Protein AF-A0A316VEQ0-F1 (afdb_monomer_lite)

Sequence (107 aa):
MSDNNSNNNQQGNLMDAASNAAGILGGHAQLAQGATQEQIGNLLNSDEWKKSGIDLKGDAADNIKKAYDDFKAQGGNDQDLINKFSSAADKACPETGSGVGSNQQGN

pLDDT: mean 70.18, std 17.75, range [35.16, 94.0]

Structure (mmCIF, N/CA/C/O backbone):
data_AF-A0A316VEQ0-F1
#
_entry.id   AF-A0A316VEQ0-F1
#
loop_
_atom_site.group_PDB
_atom_site.id
_atom_site.type_symbol
_atom_site.label_atom_id
_atom_site.label_alt_id
_atom_site.label_comp_id
_atom_site.label_asym_id
_atom_site.label_entity_id
_atom_site.label_seq_id
_atom_site.pdbx_PDB_ins_code
_atom_site.Cartn_x
_atom_site.Cartn_y
_atom_site.Cartn_z
_atom_site.occupancy
_atom_site.B_iso_or_equiv
_atom_site.auth_seq_id
_atom_site.auth_comp_id
_atom_site.auth_asym_id
_atom_site.auth_atom_id
_atom_site.pdbx_PDB_model_num
ATOM 1 N N . MET A 1 1 ? 41.941 17.551 -25.272 1.00 41.81 1 MET A N 1
ATOM 2 C CA . MET A 1 1 ? 40.579 17.883 -25.732 1.00 41.81 1 MET A CA 1
ATOM 3 C C . MET A 1 1 ? 39.823 16.586 -25.927 1.00 41.81 1 MET A C 1
ATOM 5 O O . MET A 1 1 ? 40.352 15.724 -26.619 1.00 41.81 1 MET A O 1
ATOM 9 N N . SER A 1 2 ? 38.652 16.509 -25.289 1.00 41.56 2 SER A N 1
ATOM 10 C CA . SER A 1 2 ? 37.518 15.591 -25.491 1.00 41.56 2 SER A CA 1
ATOM 11 C C . SER A 1 2 ? 37.155 14.839 -24.216 1.00 41.56 2 SER A C 1
ATOM 13 O O . SER A 1 2 ? 37.607 13.725 -23.966 1.00 41.56 2 SER A O 1
ATOM 15 N N . ASP A 1 3 ? 36.342 15.526 -23.416 1.00 43.34 3 ASP A N 1
ATOM 16 C CA . ASP A 1 3 ? 35.666 15.019 -22.235 1.00 43.34 3 ASP A CA 1
ATOM 17 C C . ASP A 1 3 ? 34.556 14.025 -22.599 1.00 43.34 3 ASP A C 1
ATOM 19 O O . ASP A 1 3 ? 33.877 14.141 -23.622 1.00 43.34 3 ASP A O 1
ATOM 23 N N . ASN A 1 4 ? 34.405 13.053 -21.700 1.00 47.75 4 ASN A N 1
ATOM 24 C CA . ASN A 1 4 ? 33.297 12.122 -21.508 1.00 47.75 4 ASN A CA 1
ATOM 25 C C . ASN A 1 4 ? 31.946 12.577 -22.087 1.00 47.75 4 ASN A C 1
ATOM 27 O O . ASN A 1 4 ? 31.302 13.478 -21.552 1.00 47.75 4 ASN A O 1
ATOM 31 N N . ASN A 1 5 ? 31.439 11.840 -23.078 1.00 50.81 5 ASN A N 1
ATOM 32 C CA . ASN A 1 5 ? 30.029 11.876 -23.459 1.00 50.81 5 ASN A CA 1
ATOM 33 C C . ASN A 1 5 ? 29.410 10.484 -23.299 1.00 50.81 5 ASN A C 1
ATOM 35 O O . ASN A 1 5 ? 29.308 9.716 -24.252 1.00 50.81 5 ASN A O 1
ATOM 39 N N . SER A 1 6 ? 29.029 10.154 -22.067 1.00 46.94 6 SER A N 1
ATOM 40 C CA . SER A 1 6 ? 28.144 9.024 -21.782 1.00 46.94 6 SER A CA 1
ATOM 41 C C . SER A 1 6 ? 27.415 9.279 -20.463 1.00 46.94 6 SER A C 1
ATOM 43 O O . SER A 1 6 ? 27.712 8.659 -19.449 1.00 46.94 6 SER A O 1
ATOM 45 N N . ASN A 1 7 ? 26.527 10.279 -20.423 1.00 47.91 7 ASN A N 1
ATOM 46 C CA . ASN A 1 7 ? 25.740 10.537 -19.207 1.00 47.91 7 ASN A CA 1
ATOM 47 C C . ASN A 1 7 ? 24.297 11.020 -19.440 1.00 47.91 7 ASN A C 1
ATOM 49 O O . ASN A 1 7 ? 23.646 11.466 -18.506 1.00 47.91 7 ASN A O 1
ATOM 53 N N . ASN A 1 8 ? 23.767 10.922 -20.666 1.00 48.38 8 ASN A N 1
ATOM 54 C CA . ASN A 1 8 ? 22.431 11.456 -20.981 1.00 48.38 8 ASN A CA 1
ATOM 55 C C . ASN A 1 8 ? 21.320 10.407 -21.146 1.00 48.38 8 ASN A C 1
ATOM 57 O O . ASN A 1 8 ? 20.168 10.784 -21.321 1.00 48.38 8 ASN A O 1
ATOM 61 N N . ASN A 1 9 ? 21.620 9.107 -21.031 1.00 45.19 9 ASN A N 1
ATOM 62 C CA . ASN A 1 9 ? 20.607 8.042 -21.151 1.00 45.19 9 ASN A CA 1
ATOM 63 C C . ASN A 1 9 ? 20.143 7.435 -19.817 1.00 45.19 9 ASN A C 1
ATOM 65 O O . ASN A 1 9 ? 19.232 6.615 -19.816 1.00 45.19 9 ASN A O 1
ATOM 69 N N . GLN A 1 10 ? 20.720 7.825 -18.676 1.00 45.84 10 GLN A N 1
ATOM 70 C CA . GLN A 1 10 ? 20.279 7.318 -17.366 1.00 45.84 10 GLN A CA 1
ATOM 71 C C . GLN A 1 10 ? 19.251 8.226 -16.676 1.00 45.84 10 GLN A C 1
ATOM 73 O O . GLN A 1 10 ? 18.500 7.768 -15.818 1.00 45.84 10 GLN A O 1
ATOM 78 N N . GLN A 1 11 ? 19.167 9.501 -17.064 1.00 44.03 11 GLN A N 1
ATOM 79 C CA . GLN A 1 11 ? 18.370 10.495 -16.341 1.00 44.03 11 GLN A CA 1
ATOM 80 C C . GLN A 1 11 ? 16.857 10.385 -16.611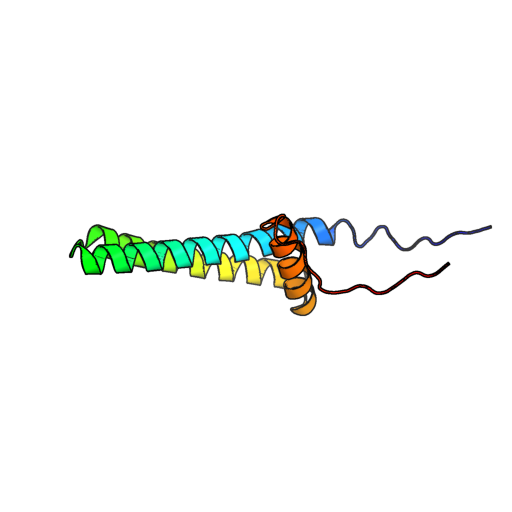 1.00 44.03 11 GLN A C 1
ATOM 82 O O . GLN A 1 11 ? 16.067 10.679 -15.718 1.00 44.03 11 GLN A O 1
ATOM 87 N N . GLY A 1 12 ? 16.451 9.872 -17.780 1.00 44.38 12 GLY A N 1
ATOM 88 C CA . GLY A 1 12 ? 15.043 9.575 -18.090 1.00 44.38 12 GLY A CA 1
ATOM 89 C C . GLY A 1 12 ? 14.497 8.358 -17.332 1.00 44.38 12 GLY A C 1
ATOM 90 O O . GLY A 1 12 ? 13.396 8.407 -16.798 1.00 44.38 12 GLY A O 1
ATOM 91 N N . ASN A 1 13 ? 15.308 7.306 -17.170 1.00 50.81 13 ASN A N 1
ATOM 92 C CA . ASN A 1 13 ? 14.896 6.066 -16.495 1.00 50.81 13 ASN A CA 1
ATOM 93 C C . ASN A 1 13 ? 14.836 6.201 -14.959 1.00 50.81 13 ASN A C 1
ATOM 95 O O . ASN A 1 13 ? 14.220 5.397 -14.261 1.00 50.81 13 ASN A O 1
ATOM 99 N N . LEU A 1 14 ? 15.489 7.225 -14.398 1.00 51.38 14 LEU A N 1
ATOM 100 C CA . LEU A 1 14 ? 15.507 7.474 -12.957 1.00 51.38 14 LEU A CA 1
ATOM 101 C C . LEU A 1 14 ? 14.189 8.067 -12.440 1.00 51.38 14 LEU A C 1
ATOM 103 O O . LEU A 1 14 ? 13.810 7.738 -11.313 1.00 51.38 14 LEU A O 1
ATOM 107 N N . MET A 1 15 ? 13.508 8.892 -13.244 1.00 52.38 15 MET A N 1
ATOM 108 C CA . MET A 1 15 ? 12.301 9.629 -12.847 1.00 52.38 15 MET A CA 1
ATOM 109 C C . MET A 1 15 ? 11.049 8.738 -12.853 1.00 52.38 15 MET A C 1
ATOM 111 O O . MET A 1 15 ? 10.292 8.757 -11.883 1.00 52.38 15 MET A O 1
ATOM 115 N N . ASP A 1 16 ? 10.896 7.866 -13.853 1.00 53.41 16 ASP A N 1
ATOM 116 C CA . ASP A 1 16 ? 9.795 6.891 -13.904 1.00 53.41 16 ASP A CA 1
ATOM 117 C C . ASP A 1 16 ? 9.943 5.797 -12.835 1.00 53.41 16 ASP A C 1
ATOM 119 O O . ASP A 1 16 ? 9.006 5.498 -12.093 1.00 53.41 16 ASP A O 1
ATOM 123 N N . ALA A 1 17 ? 11.159 5.285 -12.629 1.00 54.25 17 ALA A N 1
ATOM 124 C CA . ALA A 1 17 ? 11.398 4.278 -11.599 1.00 54.25 17 ALA A CA 1
ATOM 125 C C . ALA A 1 17 ? 11.358 4.839 -10.157 1.00 54.25 17 ALA A C 1
ATOM 127 O O . ALA A 1 17 ? 11.223 4.070 -9.208 1.00 54.25 17 ALA A O 1
ATOM 128 N N . ALA A 1 18 ? 11.494 6.158 -9.953 1.00 55.81 18 ALA A N 1
ATOM 129 C CA . ALA A 1 18 ? 11.283 6.787 -8.640 1.00 55.81 18 ALA A CA 1
ATOM 130 C C . ALA A 1 18 ? 9.790 6.854 -8.269 1.00 55.81 18 ALA A C 1
ATOM 132 O O . ALA A 1 18 ? 9.437 6.622 -7.112 1.00 55.81 18 ALA A O 1
ATOM 133 N N . SER A 1 19 ? 8.921 7.092 -9.255 1.00 59.97 19 SER A N 1
ATOM 134 C CA . SER A 1 19 ? 7.463 7.048 -9.090 1.00 59.97 19 SER A CA 1
ATOM 135 C C . SER A 1 19 ? 6.978 5.649 -8.690 1.00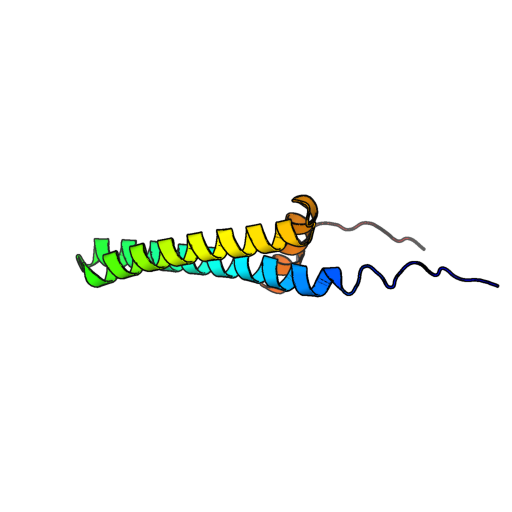 59.97 19 SER A C 1
ATOM 137 O O . SER A 1 19 ? 6.138 5.518 -7.802 1.00 59.97 19 SER A O 1
ATOM 139 N N . ASN A 1 20 ? 7.578 4.597 -9.257 1.00 64.75 20 ASN A N 1
ATOM 140 C CA . ASN A 1 20 ? 7.241 3.210 -8.918 1.00 64.75 20 ASN A CA 1
ATOM 141 C C . ASN A 1 20 ? 7.672 2.821 -7.492 1.00 64.75 20 ASN A C 1
ATOM 143 O O . ASN A 1 20 ? 6.906 2.195 -6.763 1.00 64.75 20 ASN A O 1
ATOM 147 N N . ALA A 1 21 ? 8.863 3.244 -7.048 1.00 66.31 21 ALA A N 1
ATOM 148 C CA . ALA A 1 21 ? 9.315 3.016 -5.670 1.00 66.31 21 ALA A CA 1
ATOM 149 C C . ALA A 1 21 ? 8.433 3.749 -4.640 1.00 66.31 21 ALA A C 1
ATOM 151 O O . ALA A 1 21 ? 8.106 3.193 -3.590 1.00 66.31 21 ALA A O 1
ATOM 152 N N . ALA A 1 22 ? 7.992 4.971 -4.961 1.00 69.12 22 ALA A N 1
ATOM 153 C CA . ALA A 1 22 ? 7.024 5.700 -4.146 1.00 69.12 22 ALA A CA 1
ATOM 154 C C . ALA A 1 22 ? 5.663 4.980 -4.088 1.00 69.12 22 ALA A C 1
ATOM 156 O O . ALA A 1 22 ? 5.059 4.915 -3.019 1.00 69.12 22 ALA A O 1
ATOM 157 N N . GLY A 1 23 ? 5.215 4.385 -5.200 1.00 76.88 23 GLY A N 1
ATOM 158 C CA . GLY A 1 23 ? 4.006 3.559 -5.251 1.00 76.88 23 GLY A CA 1
ATOM 159 C C . GLY A 1 23 ? 4.074 2.337 -4.332 1.00 76.88 23 GLY A C 1
ATOM 160 O O . GLY A 1 23 ? 3.126 2.065 -3.597 1.00 76.88 23 GLY A O 1
ATOM 161 N N . ILE A 1 24 ? 5.218 1.645 -4.291 1.00 79.31 24 ILE A N 1
ATOM 162 C CA . ILE A 1 24 ? 5.397 0.483 -3.407 1.00 79.31 24 ILE A CA 1
ATOM 163 C C . ILE A 1 24 ? 5.451 0.903 -1.928 1.00 79.31 24 ILE A C 1
ATOM 165 O O . ILE A 1 24 ? 4.813 0.267 -1.088 1.00 79.31 24 ILE A O 1
ATOM 169 N N . LEU A 1 25 ? 6.157 1.992 -1.596 1.00 78.81 25 LEU A N 1
ATOM 170 C CA . LEU A 1 25 ? 6.169 2.540 -0.231 1.00 78.81 25 LEU A CA 1
ATOM 171 C C . LEU A 1 25 ? 4.772 2.984 0.223 1.00 78.81 25 LEU A C 1
ATOM 173 O O . LEU A 1 25 ? 4.357 2.670 1.340 1.00 78.81 25 LEU A O 1
ATOM 177 N N . GLY A 1 26 ? 4.033 3.679 -0.646 1.00 79.00 26 GLY A N 1
ATOM 178 C CA . GLY A 1 26 ? 2.655 4.092 -0.387 1.00 79.00 26 GLY A CA 1
ATOM 179 C C . GLY A 1 26 ? 1.743 2.896 -0.124 1.00 79.00 26 GLY A C 1
ATOM 180 O O . GLY A 1 26 ? 0.994 2.900 0.851 1.00 79.00 26 GLY A O 1
ATOM 181 N N . GLY A 1 27 ? 1.882 1.830 -0.914 1.00 80.81 27 GLY A N 1
ATOM 182 C CA . GLY A 1 27 ? 1.164 0.579 -0.690 1.00 80.81 27 GLY A CA 1
ATOM 183 C C . GLY A 1 27 ? 1.493 -0.069 0.660 1.00 80.81 27 GLY A C 1
ATOM 184 O O . GLY A 1 27 ? 0.586 -0.479 1.377 1.00 80.81 27 GLY A O 1
ATOM 185 N N . HIS A 1 28 ? 2.761 -0.090 1.084 1.00 80.75 28 HIS A N 1
ATOM 186 C CA . HIS A 1 28 ? 3.129 -0.567 2.426 1.00 80.75 28 HIS A CA 1
ATOM 187 C C . HIS A 1 28 ? 2.488 0.264 3.549 1.00 80.75 28 HIS A C 1
ATOM 189 O O . HIS A 1 28 ? 2.017 -0.299 4.540 1.00 80.75 28 HIS A O 1
ATOM 195 N N . ALA A 1 29 ? 2.432 1.590 3.397 1.00 83.50 29 ALA A N 1
ATOM 196 C CA . ALA A 1 29 ? 1.764 2.466 4.356 1.00 83.50 29 ALA A CA 1
ATOM 197 C C . ALA A 1 29 ? 0.248 2.205 4.411 1.00 83.50 29 ALA A C 1
ATOM 199 O O . ALA A 1 29 ? -0.316 2.095 5.500 1.00 83.50 29 ALA A O 1
ATOM 200 N N . GLN A 1 30 ? -0.404 2.027 3.257 1.00 85.94 30 GLN A N 1
ATOM 201 C CA . GLN A 1 30 ? -1.821 1.653 3.184 1.00 85.94 30 GLN A CA 1
ATOM 202 C C . GLN A 1 30 ? -2.083 0.275 3.806 1.00 85.94 30 GLN A C 1
ATOM 204 O O . GLN A 1 30 ? -3.078 0.093 4.506 1.00 85.94 30 GLN A O 1
ATOM 209 N N . LEU A 1 31 ? -1.165 -0.679 3.629 1.00 85.12 31 LEU A N 1
ATOM 210 C CA . LEU A 1 31 ? -1.256 -2.005 4.237 1.00 85.12 31 LEU A CA 1
ATOM 211 C C . LEU A 1 31 ? -1.159 -1.930 5.769 1.00 85.12 31 LEU A C 1
ATOM 213 O O . LEU A 1 31 ? -1.954 -2.559 6.470 1.00 85.12 31 LEU A O 1
ATOM 217 N N . ALA A 1 32 ? -0.238 -1.117 6.296 1.00 88.00 32 ALA A N 1
ATOM 218 C CA . ALA A 1 32 ? -0.123 -0.856 7.731 1.00 88.00 32 ALA A CA 1
ATOM 219 C C . ALA A 1 32 ? -1.370 -0.147 8.288 1.00 88.00 32 ALA A C 1
ATOM 221 O O . ALA A 1 32 ? -1.862 -0.499 9.364 1.00 88.00 32 ALA A O 1
ATOM 222 N N . GLN A 1 33 ? -1.924 0.809 7.539 1.00 89.00 33 GLN A N 1
ATOM 223 C CA . GLN A 1 33 ? -3.175 1.475 7.889 1.00 89.00 33 GLN A CA 1
ATOM 224 C C . GLN A 1 33 ? -4.345 0.482 7.938 1.00 89.00 33 GLN A C 1
ATOM 226 O O . GLN A 1 33 ? -5.081 0.467 8.923 1.00 89.00 33 GLN A O 1
ATOM 231 N N . GLY A 1 34 ? -4.499 -0.377 6.928 1.00 85.25 34 GLY A N 1
ATOM 232 C CA . GLY A 1 34 ? -5.552 -1.392 6.891 1.00 85.25 34 GLY A CA 1
ATOM 233 C C . GLY A 1 34 ? -5.424 -2.416 8.022 1.00 85.25 34 GLY A C 1
ATOM 234 O O . GLY A 1 34 ? -6.406 -2.723 8.696 1.00 85.25 34 GLY A O 1
ATOM 235 N N . ALA A 1 35 ? -4.203 -2.874 8.318 1.00 88.12 35 ALA A N 1
ATOM 236 C CA . ALA A 1 35 ? -3.939 -3.745 9.465 1.00 88.12 35 ALA A CA 1
ATOM 237 C C . ALA A 1 35 ? -4.324 -3.077 10.796 1.00 88.12 35 ALA A C 1
ATOM 239 O O . ALA A 1 35 ? -4.958 -3.705 11.646 1.00 88.12 35 ALA A O 1
ATOM 240 N N . THR A 1 36 ? -4.002 -1.791 10.949 1.00 90.19 36 THR A N 1
ATOM 241 C CA . THR A 1 36 ? -4.375 -1.005 12.133 1.00 90.19 36 THR A CA 1
ATOM 242 C C . THR A 1 36 ? -5.894 -0.871 12.251 1.00 90.19 36 THR A C 1
ATOM 244 O O . THR A 1 36 ? -6.447 -1.087 13.327 1.00 90.19 36 THR A O 1
ATOM 247 N N . GLN A 1 37 ? -6.593 -0.563 11.155 1.00 87.88 37 GLN A N 1
ATOM 248 C CA . GLN A 1 37 ? -8.054 -0.447 11.155 1.00 87.88 37 GLN A CA 1
ATOM 249 C C . GLN A 1 37 ? -8.745 -1.768 11.492 1.00 87.88 37 GLN A C 1
ATOM 251 O O . GLN A 1 37 ? -9.690 -1.768 12.278 1.00 87.88 37 GLN A O 1
ATOM 256 N N . GLU A 1 38 ? -8.247 -2.893 10.977 1.00 87.56 38 GLU A N 1
ATOM 257 C CA . GLU A 1 38 ? -8.787 -4.205 11.326 1.00 87.56 38 GLU A CA 1
ATOM 258 C C . GLU A 1 38 ? -8.583 -4.528 12.809 1.00 87.56 38 GLU A C 1
ATOM 260 O O . GLU A 1 38 ? -9.505 -5.010 13.468 1.00 87.56 38 GLU A O 1
ATOM 265 N N . GLN A 1 39 ? -7.411 -4.211 13.368 1.00 90.75 39 GLN A N 1
ATOM 266 C CA . GLN A 1 39 ? -7.162 -4.374 14.800 1.00 90.75 39 GLN A CA 1
ATOM 267 C C . GLN A 1 39 ? -8.075 -3.489 15.651 1.00 90.75 39 GLN A C 1
ATOM 269 O O . GLN A 1 39 ? -8.632 -3.972 16.637 1.00 90.75 39 GLN A O 1
ATOM 274 N N . ILE A 1 40 ? -8.273 -2.225 15.265 1.00 88.75 40 ILE A N 1
ATOM 275 C CA . ILE A 1 40 ? -9.213 -1.323 15.943 1.00 88.75 40 ILE A CA 1
ATOM 276 C C . ILE A 1 40 ? -10.637 -1.878 15.848 1.00 88.75 40 ILE A C 1
ATOM 278 O O . ILE A 1 40 ? -11.337 -1.927 16.854 1.00 88.75 40 ILE A O 1
ATOM 282 N N . GLY A 1 41 ? -11.057 -2.360 14.678 1.00 87.56 41 GLY A N 1
ATOM 283 C CA . GLY A 1 41 ? -12.363 -2.987 14.494 1.00 87.56 41 GLY A CA 1
ATOM 284 C C . GLY A 1 41 ? -12.543 -4.246 15.345 1.00 87.56 41 GLY A C 1
ATOM 285 O O . GLY A 1 41 ? -13.600 -4.437 15.941 1.00 87.56 41 GLY A O 1
ATOM 286 N N . ASN A 1 42 ? -11.506 -5.078 15.481 1.00 86.94 42 ASN A N 1
ATOM 287 C CA . ASN A 1 42 ? -11.491 -6.223 16.397 1.00 86.94 42 ASN A CA 1
ATOM 288 C C . ASN A 1 42 ? -11.612 -5.798 17.861 1.00 86.94 42 ASN A C 1
ATOM 290 O O . ASN A 1 42 ? -12.387 -6.402 18.600 1.00 86.94 42 ASN A O 1
ATOM 294 N N . LEU A 1 43 ? -10.903 -4.745 18.267 1.00 94.00 43 LEU A N 1
ATOM 295 C CA . LEU A 1 43 ? -10.933 -4.239 19.638 1.00 94.00 43 LEU A CA 1
ATOM 296 C C . LEU A 1 43 ? -12.282 -3.601 19.997 1.00 94.00 43 LEU A C 1
ATOM 298 O O . LEU A 1 43 ? -12.798 -3.816 21.090 1.00 94.00 43 LEU A O 1
ATOM 302 N N . LEU A 1 44 ? -12.851 -2.822 19.077 1.00 93.25 44 LEU A N 1
ATOM 303 C CA . LEU A 1 44 ? -14.123 -2.116 19.257 1.00 93.25 44 LEU A CA 1
ATOM 304 C C . LEU A 1 44 ? -15.341 -2.963 18.874 1.00 93.25 44 LEU A C 1
ATOM 306 O O . LEU A 1 44 ? -16.472 -2.509 19.017 1.00 93.25 44 LEU A O 1
ATOM 310 N N . ASN A 1 45 ? -15.113 -4.180 18.376 1.00 92.69 45 ASN A N 1
ATOM 311 C CA . ASN A 1 45 ? -16.130 -5.060 17.812 1.00 92.69 45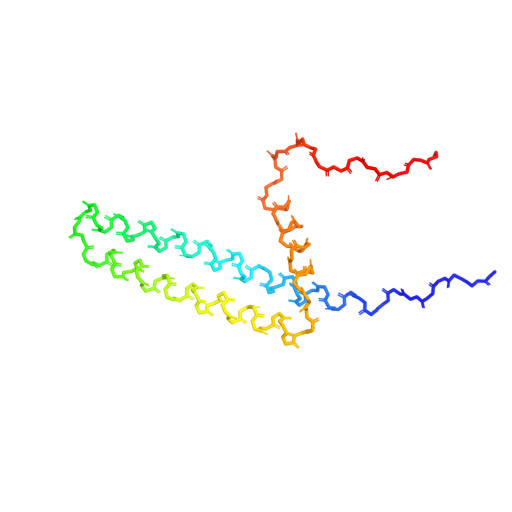 ASN A CA 1
ATOM 312 C C . ASN A 1 45 ? -16.988 -4.387 16.716 1.00 92.69 45 ASN A C 1
ATOM 314 O O . ASN A 1 45 ? -18.176 -4.665 16.588 1.00 92.69 45 ASN A O 1
ATOM 318 N N . SER A 1 46 ? -16.372 -3.493 15.935 1.00 93.19 46 SER A N 1
ATOM 319 C CA . SER A 1 46 ? -16.997 -2.819 14.792 1.00 93.19 46 SER A CA 1
ATOM 320 C C . SER A 1 46 ? -16.652 -3.554 13.507 1.00 93.19 46 SER A C 1
ATOM 322 O O . SER A 1 46 ? -15.485 -3.630 13.106 1.00 93.19 46 SER A O 1
ATOM 324 N N . ASP A 1 47 ? -17.680 -4.069 12.843 1.00 91.62 47 ASP A N 1
ATOM 325 C CA . ASP A 1 47 ? -17.531 -4.773 11.574 1.00 91.62 47 ASP A CA 1
ATOM 326 C C . ASP A 1 47 ? -17.197 -3.814 10.425 1.00 91.62 47 ASP A C 1
ATOM 328 O O . ASP A 1 47 ? -16.498 -4.203 9.492 1.00 91.62 47 ASP A O 1
ATOM 332 N N . GLU A 1 48 ? -17.593 -2.541 10.516 1.00 90.12 48 GLU A N 1
ATOM 333 C CA . GLU A 1 48 ? -17.252 -1.513 9.530 1.00 90.12 48 GLU A CA 1
ATOM 334 C C . GLU A 1 48 ? -15.746 -1.235 9.507 1.00 90.12 48 GLU A C 1
ATOM 336 O O . GLU A 1 48 ? -15.141 -1.182 8.437 1.00 90.12 48 GLU A O 1
ATOM 341 N N . TRP A 1 49 ? -15.118 -1.107 10.681 1.00 84.81 49 TRP A N 1
ATOM 342 C CA . TRP A 1 49 ? -13.674 -0.877 10.790 1.00 84.81 49 TRP A CA 1
ATOM 343 C C . TRP A 1 49 ? -12.864 -2.116 10.403 1.00 84.81 49 TRP A C 1
ATOM 345 O O . TRP A 1 49 ? -11.840 -1.988 9.730 1.00 84.81 49 TRP A O 1
ATOM 355 N N . LYS A 1 50 ? -13.350 -3.320 10.746 1.00 87.88 50 LYS A N 1
ATOM 356 C CA . LYS A 1 50 ? -12.761 -4.581 10.263 1.00 87.88 50 LYS A CA 1
ATOM 357 C C . LYS A 1 50 ? -12.814 -4.668 8.745 1.00 87.88 50 LYS A C 1
ATOM 359 O O . LYS A 1 50 ? -11.790 -4.905 8.113 1.00 87.88 50 LYS A O 1
ATOM 364 N N . LYS A 1 51 ? -13.996 -4.446 8.163 1.00 90.62 51 LYS A N 1
ATOM 365 C CA . LYS A 1 51 ? -14.198 -4.495 6.716 1.00 90.62 51 LYS A CA 1
ATOM 366 C C . LYS A 1 51 ? -13.340 -3.456 5.997 1.00 90.62 51 LYS A C 1
ATOM 368 O O . LYS A 1 51 ? -12.654 -3.816 5.050 1.00 90.62 51 LYS A O 1
ATOM 373 N N . SER A 1 52 ? -13.311 -2.217 6.489 1.00 86.38 52 SER A N 1
ATOM 374 C CA . SER A 1 52 ? -12.447 -1.156 5.955 1.00 86.38 52 SER A CA 1
ATOM 375 C C . SER A 1 52 ? -10.970 -1.560 5.981 1.00 86.38 52 SER A C 1
ATOM 377 O O . SER A 1 52 ? -10.254 -1.355 5.004 1.00 86.38 52 SER A O 1
ATOM 379 N N . GLY A 1 53 ? -10.516 -2.193 7.067 1.00 80.75 53 GLY A N 1
ATOM 380 C CA . GLY A 1 53 ? -9.151 -2.701 7.171 1.00 80.75 53 GLY A CA 1
ATOM 381 C C . GLY A 1 53 ? -8.828 -3.812 6.167 1.00 80.75 53 GLY A C 1
ATOM 382 O O . GLY A 1 53 ? -7.748 -3.808 5.575 1.00 80.75 53 GLY A O 1
ATOM 383 N N . ILE A 1 54 ? -9.761 -4.741 5.939 1.00 88.12 54 ILE A N 1
ATOM 384 C CA . ILE A 1 54 ? -9.624 -5.811 4.937 1.00 88.12 54 ILE A CA 1
ATOM 385 C C . ILE A 1 54 ? -9.570 -5.222 3.524 1.00 88.12 54 ILE A C 1
ATOM 387 O O . ILE A 1 54 ? -8.663 -5.566 2.766 1.00 88.12 54 ILE A O 1
ATOM 391 N N . ASP A 1 55 ? -10.497 -4.319 3.201 1.00 91.38 55 ASP A N 1
ATOM 392 C CA . ASP A 1 55 ? -10.594 -3.691 1.883 1.00 91.38 55 ASP A CA 1
ATOM 393 C C . ASP A 1 55 ? -9.311 -2.880 1.585 1.00 91.38 55 ASP A C 1
ATOM 395 O O . ASP A 1 55 ? -8.671 -3.098 0.557 1.00 91.38 55 ASP A O 1
ATOM 399 N N . LEU A 1 56 ? -8.827 -2.065 2.537 1.00 88.31 56 LEU A N 1
ATOM 400 C CA . LEU A 1 56 ? -7.569 -1.314 2.388 1.00 88.31 56 LEU A CA 1
ATOM 401 C C . LEU A 1 56 ? -6.339 -2.204 2.201 1.00 88.31 56 LEU A C 1
ATOM 403 O O . LEU A 1 56 ? -5.436 -1.842 1.450 1.00 88.31 56 LEU A O 1
ATOM 407 N N . LYS A 1 57 ? -6.264 -3.351 2.886 1.00 90.12 57 LYS A N 1
ATOM 408 C CA . LYS A 1 57 ? -5.157 -4.299 2.685 1.00 90.12 57 LYS A CA 1
ATOM 409 C C . LYS A 1 57 ? -5.193 -4.924 1.292 1.00 90.12 57 LYS A C 1
ATOM 411 O O . LYS A 1 57 ? -4.127 -5.151 0.724 1.00 90.12 57 LYS A O 1
ATOM 416 N N . GLY A 1 58 ? -6.387 -5.201 0.766 1.00 88.31 58 GLY A N 1
ATOM 417 C CA . GLY A 1 58 ? -6.577 -5.682 -0.602 1.00 88.31 58 GLY A CA 1
ATOM 418 C C . GLY A 1 58 ? -6.084 -4.659 -1.621 1.00 88.31 58 GLY A C 1
ATOM 419 O O . GLY A 1 58 ? -5.162 -4.950 -2.381 1.00 88.31 58 GLY A O 1
ATOM 420 N N . ASP A 1 59 ? -6.601 -3.432 -1.539 1.00 87.31 59 ASP A N 1
ATOM 421 C CA . ASP A 1 59 ? -6.211 -2.329 -2.423 1.00 87.31 59 ASP A CA 1
ATOM 422 C C . ASP A 1 59 ? -4.702 -2.044 -2.350 1.00 87.31 59 ASP A C 1
ATOM 424 O O . ASP A 1 59 ? -4.041 -1.818 -3.365 1.00 87.31 59 ASP A O 1
ATOM 428 N N . ALA A 1 60 ? -4.126 -2.092 -1.145 1.00 81.75 60 ALA A N 1
ATOM 429 C CA . ALA A 1 60 ? -2.694 -1.924 -0.939 1.00 81.75 60 ALA A CA 1
ATOM 430 C C . ALA A 1 60 ? -1.871 -3.018 -1.634 1.00 81.75 60 ALA A C 1
ATOM 432 O O . ALA A 1 60 ? -0.866 -2.710 -2.275 1.00 81.75 60 ALA A O 1
ATOM 433 N N . ALA A 1 61 ? -2.282 -4.284 -1.530 1.00 85.25 61 ALA A N 1
ATOM 434 C CA . ALA A 1 61 ? -1.592 -5.397 -2.176 1.00 85.25 61 ALA A CA 1
ATOM 435 C C . ALA A 1 61 ? -1.644 -5.284 -3.708 1.00 85.25 61 ALA A C 1
ATOM 437 O O . ALA A 1 61 ? -0.621 -5.478 -4.372 1.00 85.25 61 ALA A O 1
ATOM 438 N N . ASP A 1 62 ? -2.798 -4.905 -4.259 1.00 87.94 62 ASP A N 1
ATOM 439 C CA . ASP A 1 62 ? -2.967 -4.691 -5.697 1.00 87.94 62 ASP A CA 1
ATOM 440 C C . ASP A 1 62 ? -2.126 -3.508 -6.196 1.00 87.94 62 ASP A C 1
ATOM 442 O O . ASP A 1 62 ? -1.462 -3.611 -7.232 1.00 87.94 62 ASP A O 1
ATOM 446 N N . ASN A 1 63 ? -2.060 -2.417 -5.428 1.00 83.69 63 ASN A N 1
ATOM 447 C CA . ASN A 1 63 ? -1.217 -1.262 -5.742 1.00 83.69 63 ASN A CA 1
ATOM 448 C C . ASN A 1 63 ? 0.278 -1.602 -5.710 1.00 83.69 63 ASN A C 1
ATOM 450 O O . ASN A 1 63 ? 1.008 -1.206 -6.619 1.00 83.69 63 ASN A O 1
ATOM 454 N N . ILE A 1 64 ? 0.740 -2.356 -4.703 1.00 83.19 64 ILE A N 1
ATOM 455 C CA . ILE A 1 64 ? 2.135 -2.822 -4.625 1.00 83.19 64 ILE A CA 1
ATOM 456 C C . ILE A 1 64 ? 2.460 -3.684 -5.839 1.00 83.19 64 ILE A C 1
ATOM 458 O O . ILE A 1 64 ? 3.486 -3.474 -6.485 1.00 83.19 64 ILE A O 1
ATOM 462 N N . LYS A 1 65 ? 1.584 -4.642 -6.158 1.00 86.94 65 LYS A N 1
ATOM 463 C CA . LYS A 1 65 ? 1.788 -5.552 -7.280 1.00 86.94 65 LYS A CA 1
ATOM 464 C C . LYS A 1 65 ? 1.856 -4.796 -8.600 1.00 86.94 65 LYS A C 1
ATOM 466 O O . LYS A 1 65 ? 2.801 -4.995 -9.352 1.00 86.94 65 LYS A O 1
ATOM 471 N N . LYS A 1 66 ? 0.919 -3.880 -8.842 1.00 84.81 66 LYS A N 1
ATOM 472 C CA . LYS A 1 66 ? 0.918 -3.040 -10.040 1.00 84.81 66 LYS A CA 1
ATOM 473 C C . LYS A 1 66 ? 2.188 -2.192 -10.141 1.00 84.81 66 LYS A C 1
ATOM 475 O O . LYS A 1 66 ? 2.830 -2.194 -11.182 1.00 84.81 66 LYS A O 1
ATOM 480 N N . ALA A 1 67 ? 2.586 -1.521 -9.060 1.00 80.94 67 ALA A N 1
ATOM 481 C CA . ALA A 1 67 ? 3.800 -0.705 -9.048 1.00 80.94 67 ALA A CA 1
ATOM 482 C C . ALA A 1 67 ? 5.074 -1.544 -9.272 1.00 80.94 67 ALA A C 1
ATOM 484 O O . ALA A 1 67 ? 6.025 -1.081 -9.904 1.00 80.94 67 ALA A O 1
ATOM 485 N N . TYR A 1 68 ? 5.092 -2.786 -8.782 1.00 81.12 68 TYR A N 1
ATOM 486 C CA . TYR A 1 68 ? 6.173 -3.736 -9.034 1.00 81.12 68 TYR A CA 1
ATOM 487 C C . TYR A 1 68 ? 6.196 -4.220 -10.490 1.00 81.12 68 TYR A C 1
ATOM 489 O O . TYR A 1 68 ? 7.260 -4.242 -11.111 1.00 81.12 68 TYR A O 1
ATOM 497 N N . ASP A 1 69 ? 5.037 -4.565 -11.049 1.00 83.38 69 ASP A N 1
ATOM 498 C CA . ASP A 1 69 ? 4.899 -4.986 -12.444 1.00 83.38 69 ASP A CA 1
ATOM 499 C C . ASP A 1 69 ? 5.306 -3.849 -13.399 1.00 83.38 69 ASP A C 1
ATOM 501 O O . ASP A 1 69 ? 6.070 -4.082 -14.338 1.00 83.38 69 ASP A O 1
ATOM 505 N N . ASP A 1 70 ? 4.902 -2.608 -13.110 1.00 82.31 70 ASP A N 1
ATOM 506 C CA . ASP A 1 70 ? 5.304 -1.409 -13.856 1.00 82.31 70 ASP A CA 1
ATOM 507 C C . ASP A 1 70 ? 6.824 -1.181 -13.772 1.00 82.31 70 ASP A C 1
ATOM 509 O O . ASP A 1 70 ? 7.478 -0.905 -14.781 1.00 82.31 70 ASP A O 1
ATOM 513 N N . PHE A 1 71 ? 7.427 -1.371 -12.593 1.00 79.12 71 PHE A N 1
ATOM 514 C CA . PHE A 1 71 ? 8.880 -1.291 -12.424 1.00 79.12 71 PHE A CA 1
ATOM 515 C C . PHE A 1 71 ? 9.626 -2.355 -13.246 1.00 79.12 71 PHE A C 1
ATOM 517 O O . PHE A 1 71 ? 10.632 -2.052 -13.896 1.00 79.12 71 PHE A O 1
ATOM 524 N N . LYS A 1 72 ? 9.135 -3.600 -13.252 1.00 79.81 72 LYS A N 1
ATOM 525 C CA . LYS A 1 72 ? 9.712 -4.690 -14.053 1.00 79.81 72 LYS A CA 1
ATOM 526 C C . LYS A 1 72 ? 9.545 -4.448 -15.550 1.00 79.81 72 LYS A C 1
ATOM 528 O O . LYS A 1 72 ? 10.491 -4.675 -16.303 1.00 79.81 72 LYS A O 1
ATOM 533 N N . ALA A 1 73 ? 8.386 -3.954 -15.982 1.00 80.00 73 ALA A N 1
ATOM 534 C CA . ALA A 1 73 ? 8.116 -3.623 -17.380 1.00 80.00 73 ALA A CA 1
ATOM 535 C C . ALA A 1 73 ? 9.060 -2.530 -17.915 1.00 80.00 73 ALA A C 1
ATOM 537 O O . ALA A 1 73 ? 9.415 -2.543 -19.091 1.00 80.00 73 ALA A O 1
ATOM 538 N N . GLN A 1 74 ? 9.536 -1.637 -17.043 1.00 78.50 74 GLN A N 1
ATOM 539 C CA . GLN A 1 74 ? 10.540 -0.612 -17.358 1.00 78.50 74 GLN A CA 1
ATOM 540 C C . GLN A 1 74 ? 11.990 -1.140 -17.377 1.00 78.50 74 GLN A C 1
ATOM 542 O O . GLN A 1 74 ? 12.939 -0.363 -17.487 1.00 78.50 74 GLN A O 1
ATOM 547 N N . GLY A 1 75 ? 12.191 -2.458 -17.274 1.00 74.56 75 GLY A N 1
ATOM 548 C CA . GLY A 1 75 ? 13.518 -3.079 -17.275 1.00 74.56 75 GLY A CA 1
ATOM 549 C C . GLY A 1 75 ? 14.265 -2.945 -15.946 1.00 74.56 75 GLY A C 1
ATOM 550 O O . GLY A 1 75 ? 15.477 -3.156 -15.901 1.00 74.56 75 GLY A O 1
ATOM 551 N N . GLY A 1 76 ? 13.562 -2.595 -14.866 1.00 72.12 76 GLY A N 1
ATOM 552 C CA . GLY A 1 76 ? 14.140 -2.485 -13.536 1.00 72.12 76 GLY A CA 1
ATOM 553 C C . GLY A 1 76 ? 14.575 -3.842 -12.973 1.00 72.12 76 GLY A C 1
ATOM 554 O O . GLY A 1 76 ? 13.844 -4.835 -13.031 1.00 72.12 76 GLY A O 1
ATOM 555 N N . ASN A 1 77 ? 15.772 -3.894 -12.391 1.00 80.25 77 ASN A N 1
ATOM 556 C CA . ASN A 1 77 ? 16.247 -5.058 -11.640 1.00 80.25 77 ASN A CA 1
ATOM 557 C C . ASN A 1 77 ? 16.006 -4.871 -10.128 1.00 80.25 77 ASN A C 1
ATOM 559 O O . ASN A 1 77 ? 15.777 -3.761 -9.650 1.00 80.25 77 ASN A O 1
ATOM 563 N N . ASP A 1 78 ? 16.041 -5.963 -9.361 1.00 76.75 78 ASP A N 1
ATOM 564 C CA . ASP A 1 78 ? 15.712 -5.911 -7.927 1.00 76.75 78 ASP A CA 1
ATOM 565 C C . ASP A 1 78 ? 16.722 -5.072 -7.119 1.00 76.75 78 ASP A C 1
ATOM 567 O O . ASP A 1 78 ? 16.348 -4.446 -6.128 1.00 76.75 78 ASP A O 1
ATOM 571 N N . GLN A 1 79 ? 17.980 -4.982 -7.570 1.00 73.75 79 GLN A N 1
ATOM 572 C CA . GLN A 1 79 ? 19.003 -4.147 -6.933 1.00 73.75 79 GLN A CA 1
ATOM 573 C C . GLN A 1 79 ? 18.694 -2.651 -7.088 1.00 73.75 79 GLN A C 1
ATOM 575 O O . GLN A 1 79 ? 18.886 -1.883 -6.147 1.00 73.75 79 GLN A O 1
ATOM 580 N N . ASP A 1 80 ? 18.168 -2.237 -8.240 1.00 72.81 80 ASP A N 1
ATOM 581 C CA . ASP A 1 80 ? 17.750 -0.857 -8.490 1.00 72.81 80 ASP A CA 1
ATOM 582 C C . ASP A 1 80 ? 16.551 -0.464 -7.622 1.00 72.81 80 ASP A C 1
ATOM 584 O O . ASP A 1 80 ? 16.498 0.662 -7.123 1.00 72.81 80 ASP A O 1
ATOM 588 N N . LEU A 1 81 ? 15.621 -1.396 -7.386 1.00 72.19 81 LEU A N 1
ATOM 589 C CA . LEU A 1 81 ? 14.532 -1.226 -6.418 1.00 72.19 81 LEU A CA 1
ATOM 590 C C . LEU A 1 81 ? 15.089 -0.990 -5.012 1.00 72.19 81 LEU A C 1
ATOM 592 O O . LEU A 1 81 ? 14.730 -0.003 -4.374 1.00 72.19 81 LEU A O 1
ATOM 596 N N . ILE A 1 82 ? 15.999 -1.855 -4.551 1.00 75.38 82 ILE A N 1
ATOM 597 C CA . ILE A 1 82 ? 16.622 -1.762 -3.221 1.00 75.38 82 ILE A CA 1
ATOM 598 C C . ILE A 1 82 ? 17.359 -0.428 -3.053 1.00 75.38 82 ILE A C 1
ATOM 600 O O . ILE A 1 82 ? 17.109 0.294 -2.089 1.00 75.38 82 ILE A O 1
ATOM 604 N N . ASN A 1 83 ? 18.203 -0.051 -4.015 1.00 73.25 83 ASN A N 1
ATOM 605 C CA . ASN A 1 83 ? 18.961 1.201 -3.967 1.00 73.25 83 ASN A CA 1
ATOM 606 C C . ASN A 1 83 ? 18.035 2.436 -3.915 1.00 73.25 83 ASN A C 1
ATOM 608 O O . ASN A 1 83 ? 18.330 3.422 -3.230 1.00 73.25 83 ASN A O 1
ATOM 612 N N . LYS A 1 84 ? 16.889 2.388 -4.609 1.00 71.88 84 LYS A N 1
ATOM 613 C CA . LYS A 1 84 ? 15.874 3.455 -4.589 1.00 71.88 84 LYS A CA 1
ATOM 614 C C . LYS A 1 84 ? 15.079 3.482 -3.287 1.00 71.88 84 LYS A C 1
ATOM 616 O O . LYS A 1 84 ? 14.816 4.578 -2.801 1.00 71.88 84 LYS A O 1
ATOM 621 N N . PHE A 1 85 ? 14.740 2.330 -2.703 1.00 70.44 85 PHE A N 1
ATOM 622 C CA . PHE A 1 85 ? 14.138 2.273 -1.367 1.00 70.44 85 PHE A CA 1
ATOM 623 C C . PHE A 1 85 ? 15.055 2.888 -0.321 1.00 70.44 85 PHE A C 1
ATOM 625 O O . PHE A 1 85 ? 14.587 3.719 0.448 1.00 70.44 85 PHE A O 1
ATOM 632 N N . SER A 1 86 ? 16.347 2.549 -0.328 1.00 68.19 86 SER A N 1
ATOM 633 C CA . SER A 1 86 ? 17.331 3.172 0.564 1.00 68.19 86 SER A CA 1
ATOM 634 C C . SER A 1 86 ? 17.355 4.690 0.378 1.00 68.19 86 SER A C 1
ATOM 636 O O . SER A 1 86 ? 17.158 5.430 1.334 1.00 68.19 86 SER A O 1
ATOM 638 N N . SER A 1 87 ? 17.433 5.161 -0.871 1.00 66.88 87 SER A N 1
ATOM 639 C CA . SER A 1 87 ? 17.429 6.600 -1.178 1.00 66.88 87 SER A CA 1
ATOM 640 C C . SER A 1 87 ? 16.122 7.316 -0.792 1.00 66.88 87 SER A C 1
ATOM 642 O O . SER A 1 87 ? 16.129 8.510 -0.494 1.00 66.88 87 SER A O 1
ATOM 644 N N . ALA A 1 88 ? 14.977 6.631 -0.859 1.00 64.81 88 ALA A N 1
ATOM 645 C CA . ALA A 1 88 ? 13.677 7.175 -0.473 1.00 64.81 88 ALA A CA 1
ATOM 646 C C . ALA A 1 88 ? 13.492 7.179 1.051 1.00 64.81 88 ALA A C 1
ATOM 648 O O . ALA A 1 88 ? 12.971 8.153 1.589 1.00 64.81 88 ALA A O 1
ATOM 649 N N . ALA A 1 89 ? 13.962 6.137 1.740 1.00 61.44 89 ALA A N 1
ATOM 650 C CA . ALA A 1 89 ? 13.988 6.062 3.196 1.00 61.44 89 ALA A CA 1
ATOM 651 C C . ALA A 1 89 ? 14.866 7.175 3.794 1.00 61.44 89 ALA A C 1
ATOM 653 O O . ALA A 1 89 ? 14.417 7.868 4.706 1.00 61.44 89 ALA A O 1
ATOM 654 N N . ASP A 1 90 ? 16.040 7.430 3.205 1.00 61.22 90 ASP A N 1
ATOM 655 C CA . ASP A 1 90 ? 16.931 8.530 3.608 1.00 61.22 90 ASP A CA 1
ATOM 656 C C . ASP A 1 90 ? 16.257 9.908 3.475 1.00 61.22 90 ASP A C 1
ATOM 658 O O . ASP A 1 90 ? 16.475 10.804 4.288 1.00 61.22 90 ASP A O 1
ATOM 662 N N . LYS A 1 91 ? 15.396 10.093 2.465 1.00 62.88 91 LYS A N 1
ATOM 663 C CA . LYS A 1 91 ? 14.641 11.343 2.258 1.00 62.88 91 LYS A CA 1
ATOM 664 C C . LYS A 1 91 ? 13.408 11.465 3.151 1.00 62.88 91 LYS A C 1
ATOM 666 O O . LYS A 1 91 ? 13.034 12.581 3.499 1.00 62.88 91 LYS A O 1
ATOM 671 N N . ALA A 1 92 ? 12.754 10.351 3.474 1.00 58.12 92 ALA A N 1
ATOM 672 C CA . ALA A 1 92 ? 11.561 10.327 4.319 1.00 58.12 92 ALA A CA 1
ATOM 673 C C . ALA A 1 92 ? 11.896 10.553 5.802 1.00 58.12 92 ALA A C 1
ATOM 675 O O . ALA A 1 92 ? 11.072 11.097 6.536 1.00 58.12 92 ALA A O 1
ATOM 676 N N . CYS A 1 93 ? 13.112 10.192 6.222 1.00 47.69 93 CYS A N 1
ATOM 677 C CA . CYS A 1 93 ? 13.607 10.363 7.585 1.00 47.69 93 CYS A CA 1
ATOM 678 C C . CYS A 1 93 ? 14.874 11.246 7.620 1.00 47.69 93 CYS A C 1
ATOM 680 O O . CYS A 1 93 ? 15.960 10.734 7.885 1.00 47.69 93 CYS A O 1
ATOM 682 N N . PRO A 1 94 ? 14.776 12.573 7.404 1.00 54.44 94 PRO A N 1
ATOM 683 C CA . PRO A 1 94 ? 15.944 13.459 7.395 1.00 54.44 94 PRO A CA 1
ATOM 684 C C . PRO A 1 94 ? 16.612 13.692 8.771 1.00 54.44 94 PRO A C 1
ATOM 686 O O . PRO A 1 94 ? 17.567 14.459 8.846 1.00 54.44 94 PRO A O 1
ATOM 689 N N . GLU A 1 95 ? 16.174 13.041 9.858 1.00 48.59 95 GLU A N 1
ATOM 690 C CA . GLU A 1 95 ? 16.678 13.302 11.220 1.00 48.59 95 GLU A CA 1
ATOM 691 C C . GLU A 1 95 ? 16.985 12.048 12.061 1.00 48.59 95 GLU A C 1
ATOM 693 O O . GLU A 1 95 ? 16.595 11.937 13.220 1.00 48.59 95 GLU A O 1
ATOM 698 N N . THR A 1 96 ? 17.792 11.127 11.537 1.00 47.69 96 THR A N 1
ATOM 699 C CA . THR A 1 96 ? 18.726 10.377 12.399 1.00 47.69 96 THR A CA 1
ATOM 700 C C . THR A 1 96 ? 20.108 10.411 11.771 1.00 47.69 96 THR A C 1
ATOM 702 O O . THR A 1 96 ? 20.554 9.468 11.120 1.00 47.69 96 THR A O 1
ATOM 705 N N . GLY A 1 97 ? 20.797 11.536 11.950 1.00 49.88 97 GLY A N 1
ATOM 706 C CA . GLY A 1 97 ? 22.218 11.627 11.661 1.00 49.88 97 GLY A CA 1
ATOM 707 C C . GLY A 1 97 ? 22.991 10.661 12.557 1.00 49.88 97 GLY A C 1
ATOM 708 O O . GLY A 1 97 ? 23.232 10.974 13.717 1.00 49.88 97 GLY A O 1
ATOM 709 N N . SER A 1 98 ? 23.353 9.487 12.032 1.00 45.56 98 SER A N 1
ATOM 710 C CA . SER A 1 98 ? 24.553 8.709 12.388 1.00 45.56 98 SER A CA 1
ATOM 711 C C . SER A 1 98 ? 24.698 7.474 11.484 1.00 45.56 98 SER A C 1
ATOM 713 O O . SER A 1 98 ? 24.174 6.409 11.780 1.00 45.56 98 SER A O 1
ATOM 715 N N . GLY A 1 99 ? 25.468 7.638 10.402 1.00 47.06 99 GLY A N 1
ATOM 716 C CA . GLY A 1 99 ? 26.433 6.652 9.901 1.00 47.06 99 GLY A CA 1
ATOM 717 C C . GLY A 1 99 ? 25.939 5.371 9.220 1.00 47.06 99 GLY A C 1
ATOM 718 O O . GLY A 1 99 ? 25.876 4.329 9.859 1.00 47.06 99 GLY A O 1
ATOM 719 N N . VAL A 1 100 ? 25.854 5.395 7.885 1.00 44.28 100 VAL A N 1
ATOM 720 C CA . VAL A 1 100 ? 26.290 4.266 7.039 1.00 44.28 100 VAL A CA 1
ATOM 721 C C . VAL A 1 100 ? 27.042 4.829 5.826 1.00 44.28 100 VAL A C 1
ATOM 723 O O . VAL A 1 100 ? 26.433 5.349 4.901 1.00 44.28 100 VAL A O 1
ATOM 726 N N . GLY A 1 101 ? 28.377 4.729 5.841 1.00 35.16 101 GLY A N 1
ATOM 727 C CA . GLY A 1 101 ? 29.200 4.852 4.630 1.00 35.16 101 GLY A CA 1
ATOM 728 C C . GLY A 1 101 ? 30.095 6.086 4.494 1.00 35.16 101 GLY A C 1
ATOM 729 O O . GLY A 1 101 ? 30.079 6.739 3.457 1.00 35.16 101 GLY A O 1
ATOM 730 N N . SER A 1 102 ? 30.955 6.370 5.476 1.00 47.34 102 SER A N 1
ATOM 731 C CA . SER A 1 102 ? 32.196 7.100 5.192 1.00 47.34 102 SER A CA 1
ATOM 732 C C . SER A 1 102 ? 33.075 6.235 4.283 1.00 47.34 102 SER A C 1
ATOM 734 O O . SER A 1 102 ? 33.670 5.272 4.762 1.00 47.34 102 SER A O 1
ATOM 736 N N . ASN A 1 103 ? 33.160 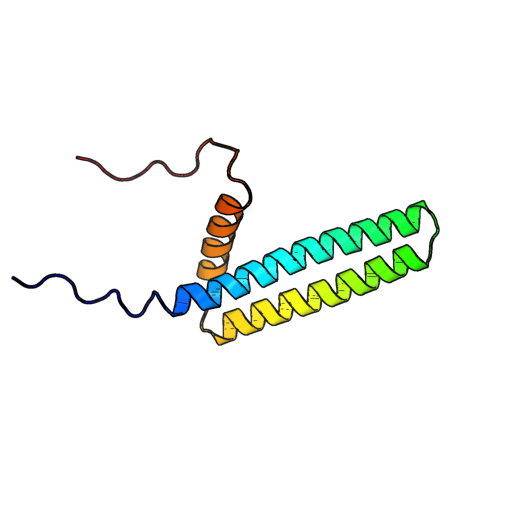6.549 2.989 1.00 42.81 103 ASN A N 1
ATOM 737 C CA . ASN A 1 103 ? 34.354 6.261 2.193 1.00 42.81 103 ASN A CA 1
ATOM 738 C C . ASN A 1 103 ? 34.366 7.027 0.860 1.00 42.81 103 ASN A C 1
ATOM 740 O O . ASN A 1 103 ? 33.395 6.961 0.117 1.00 42.81 103 ASN A O 1
ATOM 744 N N . GLN A 1 104 ? 35.543 7.604 0.556 1.00 40.50 104 GLN A N 1
ATOM 745 C CA . GLN A 1 104 ? 35.989 8.268 -0.692 1.00 40.50 104 GLN A CA 1
ATOM 746 C C . GLN A 1 104 ? 35.585 9.754 -0.806 1.00 40.50 104 GLN A C 1
ATOM 748 O O . GLN A 1 104 ? 34.406 10.062 -0.767 1.00 40.50 104 GLN A O 1
ATOM 753 N N . GLN A 1 105 ? 36.459 10.764 -0.922 1.00 37.25 105 GLN A N 1
ATOM 754 C CA . GLN A 1 105 ? 37.884 10.938 -1.276 1.00 37.25 105 GLN A CA 1
ATOM 755 C C . GLN A 1 105 ? 38.434 12.110 -0.414 1.00 37.25 105 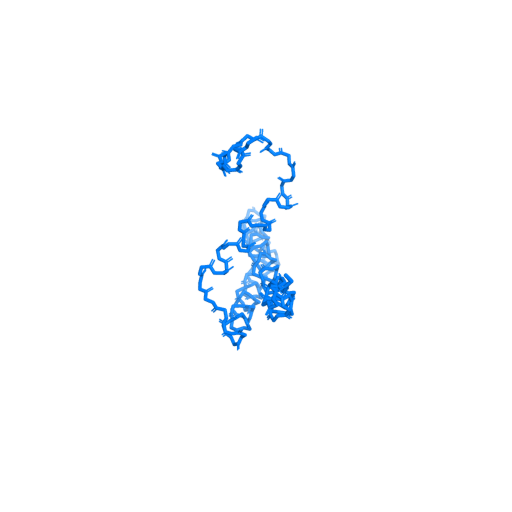GLN A C 1
ATO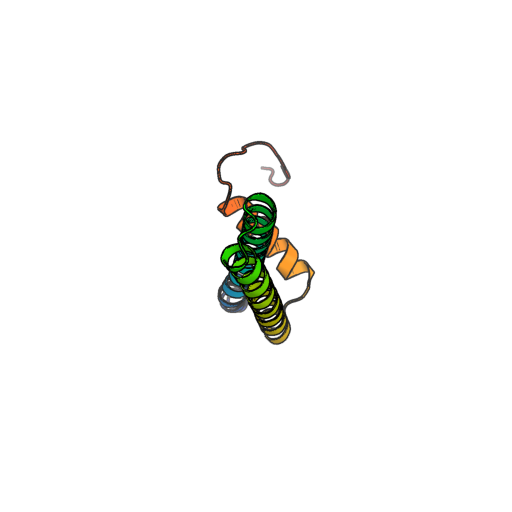M 757 O O . GLN A 1 105 ? 37.684 13.018 -0.088 1.00 37.25 105 GLN A O 1
ATOM 762 N N . GLY A 1 106 ? 39.686 12.191 0.041 1.00 43.00 106 GLY A N 1
ATOM 763 C CA . GLY A 1 106 ? 40.902 11.670 -0.561 1.00 43.00 106 GLY A CA 1
ATOM 764 C C . GLY A 1 106 ? 41.464 12.609 -1.633 1.00 43.00 106 GLY A C 1
ATOM 765 O O . GLY A 1 106 ? 41.607 12.142 -2.756 1.00 43.00 106 GLY A O 1
ATOM 766 N N . ASN A 1 107 ? 41.706 13.893 -1.319 1.00 37.09 107 ASN A N 1
ATOM 767 C CA . ASN A 1 107 ? 42.974 14.620 -1.552 1.00 37.09 107 ASN A CA 1
ATOM 768 C C . ASN A 1 107 ? 42.898 16.049 -0.990 1.00 37.09 107 ASN A C 1
ATOM 770 O O . ASN A 1 107 ? 41.991 16.791 -1.426 1.00 37.09 107 ASN A O 1
#

Radius of gyration: 19.7 Å; chains: 1; bounding box: 60×24×45 Å

Foldseek 3Di:
DDDDDDDDPVPVLVVQLLVLLVQLVVLVVLLVVLVVQLVVCVVVVPPVSNVSSVVSNVVSVVSNVVSVVSCVVSVHDVVNSVVSNVVVVCVVPVPDPDDDDPDDDDD

Organism: NCBI:txid1280837

Secondary structure (DSSP, 8-state):
-------SSSHHHHHHHHHHHHHHHHHHHHHHHHHHHHHHHHHHT-HHHHHHHHHHHHHHHHHHHHHHHHHHHTT--HHHHHHHHHHHHHHH-TT----S-------